Protein AF-A0A7S0LUY9-F1 (afdb_monomer_lite)

pLDDT: mean 81.28, std 11.43, range [53.94, 92.88]

Foldseek 3Di:
DVVVVVVVVVVVVLVVVCVVLVVVCVVVLVCLVVLLVVALVSNLVSCCVVPNQPDPPLHRDPDCDPVCVLVNLVSLLVSLPLVVVDCVPPHPNSSVVSVSSNVSSVVNSVVVD

Secondary structure (DSSP, 8-state):
-HHHHHHHHHHHHHHHHHHHHHHHHHHHHHHHHHHHHH-HHHHHHHHHHHS--SSTT----S--SHHHHHHHHHHHHHHT-GGGS-HHHH-HHHHHHHHHHHHHHHHHHGGG-

Radius of gyration: 15.55 Å; chains: 1; bounding box: 39×36×38 Å

Organism: NCBI:txid233186

Sequence (113 aa):
RAADRMAEEARMRAANASAPVLEKLGPKLDLIRKAAARSPQALLQHVFTAHPSKRDGESAPGDMSEGAMRKTLLKAIRCYHQDKNLVDDYGLEWHLLCREITKQLNAKLELYK

Structure (mmCIF, N/CA/C/O backbone):
data_AF-A0A7S0LUY9-F1
#
_entry.id   AF-A0A7S0LUY9-F1
#
loop_
_atom_site.group_PDB
_atom_site.id
_atom_site.type_symbol
_atom_site.label_atom_id
_atom_site.label_alt_id
_atom_site.label_comp_id
_atom_site.label_asym_id
_atom_site.label_entity_id
_atom_site.label_seq_id
_atom_site.pdbx_PDB_ins_code
_atom_site.Cartn_x
_atom_site.Cartn_y
_atom_site.Cartn_z
_atom_site.occupancy
_atom_site.B_iso_or_equiv
_atom_site.auth_seq_id
_atom_site.auth_comp_id
_atom_site.auth_asym_id
_atom_site.auth_atom_id
_atom_site.pdbx_PDB_model_num
ATOM 1 N N . ARG A 1 1 ? 21.173 21.235 -12.722 1.00 57.97 1 ARG A N 1
ATOM 2 C CA . ARG A 1 1 ? 20.634 21.363 -14.107 1.00 57.97 1 ARG A CA 1
ATOM 3 C C . ARG A 1 1 ? 20.815 20.113 -14.985 1.00 57.97 1 ARG A C 1
ATOM 5 O O . ARG A 1 1 ? 19.922 19.861 -15.783 1.00 57.97 1 ARG A O 1
ATOM 12 N N . ALA A 1 2 ? 21.920 19.355 -14.909 1.00 57.59 2 ALA A N 1
ATOM 13 C CA . ALA A 1 2 ? 22.047 18.060 -15.610 1.00 57.59 2 ALA A CA 1
ATOM 14 C C . ALA A 1 2 ? 21.444 16.890 -14.802 1.00 57.59 2 ALA A C 1
ATOM 16 O O . ALA A 1 2 ? 20.704 16.086 -15.356 1.00 57.59 2 ALA A O 1
ATOM 17 N N . ALA A 1 3 ? 21.665 16.869 -13.480 1.00 60.22 3 ALA A N 1
ATOM 18 C CA . ALA A 1 3 ? 21.074 15.879 -12.572 1.00 60.22 3 ALA A CA 1
ATOM 19 C C . ALA A 1 3 ? 19.531 15.908 -12.562 1.00 60.22 3 ALA A C 1
ATOM 21 O O . ALA A 1 3 ? 18.908 14.857 -12.634 1.00 60.22 3 ALA A O 1
ATOM 22 N N . ASP A 1 4 ? 18.920 17.100 -12.569 1.00 55.66 4 ASP A N 1
ATOM 23 C CA . ASP A 1 4 ? 17.462 17.271 -12.705 1.00 55.66 4 ASP A CA 1
ATOM 24 C C . ASP A 1 4 ? 16.897 16.642 -13.981 1.00 55.66 4 ASP A C 1
ATOM 26 O O . ASP A 1 4 ? 15.894 15.944 -13.929 1.00 55.66 4 ASP A O 1
ATOM 30 N N . ARG A 1 5 ? 17.561 16.843 -15.127 1.00 58.50 5 ARG A N 1
ATOM 31 C CA . ARG A 1 5 ? 17.098 16.311 -16.418 1.00 58.50 5 ARG A CA 1
ATOM 32 C C . ARG A 1 5 ? 17.209 14.789 -16.486 1.00 58.50 5 ARG A C 1
ATOM 34 O O . ARG A 1 5 ? 16.283 14.139 -16.951 1.00 58.50 5 ARG A O 1
ATOM 41 N N . MET A 1 6 ? 18.288 14.222 -15.948 1.00 61.62 6 MET A N 1
ATOM 42 C CA . MET A 1 6 ? 18.450 12.767 -15.830 1.00 61.62 6 MET A CA 1
ATOM 43 C C . MET A 1 6 ? 17.418 12.149 -14.873 1.00 61.62 6 MET A C 1
ATOM 45 O O . MET A 1 6 ? 16.898 11.068 -15.141 1.00 61.62 6 MET A O 1
ATOM 49 N N . ALA A 1 7 ? 17.079 12.840 -13.780 1.00 62.66 7 ALA A N 1
ATOM 50 C CA . ALA A 1 7 ? 16.028 12.408 -12.861 1.00 62.66 7 ALA A CA 1
ATOM 51 C C . ALA A 1 7 ? 14.629 12.487 -13.499 1.00 62.66 7 ALA A C 1
ATOM 53 O O . ALA A 1 7 ? 13.826 11.574 -13.312 1.00 62.66 7 ALA A O 1
ATOM 54 N N . GLU A 1 8 ? 14.346 13.534 -14.274 1.00 53.94 8 GLU A N 1
ATOM 55 C CA . GLU A 1 8 ? 13.095 13.707 -15.024 1.00 53.94 8 GLU A CA 1
ATOM 56 C C . GLU A 1 8 ? 12.911 12.595 -16.073 1.00 53.94 8 GLU A C 1
ATOM 58 O O . GLU A 1 8 ? 11.869 11.942 -16.130 1.00 53.94 8 GLU A O 1
ATOM 63 N N . GLU A 1 9 ? 13.953 12.306 -16.858 1.00 56.97 9 GLU A N 1
ATOM 64 C CA . GLU A 1 9 ? 13.939 11.238 -17.861 1.00 56.97 9 GLU A CA 1
ATOM 65 C C . GLU A 1 9 ? 13.799 9.849 -17.230 1.00 56.97 9 GLU A C 1
ATOM 67 O O . GLU A 1 9 ? 13.042 9.018 -17.734 1.00 56.97 9 GLU A O 1
ATOM 72 N N . ALA A 1 10 ? 14.480 9.587 -16.109 1.00 61.66 10 ALA A N 1
ATOM 73 C CA . ALA A 1 10 ? 14.336 8.334 -15.372 1.00 61.66 10 ALA A CA 1
ATOM 74 C C . ALA A 1 10 ? 12.914 8.165 -14.811 1.00 61.66 10 ALA A C 1
ATOM 76 O O . ALA A 1 10 ? 12.335 7.083 -14.920 1.00 61.66 10 ALA A O 1
ATOM 77 N N . ARG A 1 11 ? 12.311 9.240 -14.281 1.00 59.56 11 ARG A N 1
ATOM 78 C CA . ARG A 1 11 ? 10.909 9.251 -13.829 1.00 59.56 11 ARG A CA 1
ATOM 79 C C . ARG A 1 11 ? 9.942 9.011 -14.981 1.00 59.56 11 ARG A C 1
ATOM 81 O O . ARG A 1 11 ? 9.017 8.222 -14.818 1.00 59.56 11 ARG A O 1
ATOM 88 N N . MET A 1 12 ? 10.165 9.629 -16.141 1.00 57.69 12 MET A N 1
ATOM 89 C CA . MET A 1 12 ? 9.332 9.405 -17.325 1.00 57.69 12 MET A CA 1
ATOM 90 C C . MET A 1 12 ? 9.472 7.984 -17.875 1.00 57.69 12 MET A C 1
ATOM 92 O O . MET A 1 12 ? 8.466 7.371 -18.215 1.00 57.69 12 MET A O 1
ATOM 96 N N . ARG A 1 13 ? 10.679 7.403 -17.906 1.00 59.53 13 ARG A N 1
ATOM 97 C CA . ARG A 1 13 ? 10.868 5.992 -18.295 1.00 59.53 13 ARG A CA 1
ATOM 98 C C . ARG A 1 13 ? 10.202 5.040 -17.307 1.00 59.53 13 ARG A C 1
ATOM 100 O O . ARG A 1 13 ? 9.529 4.107 -17.735 1.00 59.53 13 ARG A O 1
ATOM 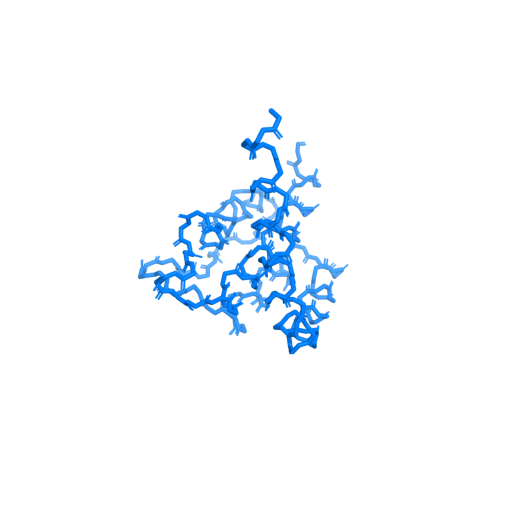107 N N . ALA A 1 14 ? 10.331 5.302 -16.007 1.00 60.12 14 ALA A N 1
ATOM 108 C CA . ALA A 1 14 ? 9.643 4.534 -14.977 1.00 60.12 14 ALA A CA 1
ATOM 109 C C . ALA A 1 14 ? 8.116 4.657 -15.111 1.00 60.12 14 ALA A C 1
ATOM 111 O O . ALA A 1 14 ? 7.416 3.651 -15.027 1.00 60.12 14 ALA A O 1
ATOM 112 N N . ALA A 1 15 ? 7.590 5.856 -15.387 1.00 59.53 15 ALA A N 1
ATOM 113 C CA . ALA A 1 15 ? 6.165 6.085 -15.622 1.00 59.53 15 ALA A CA 1
ATOM 114 C C . ALA A 1 15 ? 5.663 5.369 -16.887 1.00 59.53 15 ALA A C 1
ATOM 116 O O . ALA A 1 15 ? 4.640 4.690 -16.830 1.00 59.53 15 ALA A O 1
ATOM 117 N N . ASN A 1 16 ? 6.414 5.435 -17.989 1.00 61.62 16 ASN A N 1
ATOM 118 C CA . ASN A 1 16 ? 6.079 4.769 -19.251 1.00 61.62 16 ASN A CA 1
ATOM 119 C C . ASN A 1 16 ? 6.133 3.239 -19.141 1.00 61.62 16 ASN A C 1
ATOM 121 O O . ASN A 1 16 ? 5.301 2.557 -19.730 1.00 61.62 16 ASN A O 1
ATOM 125 N N . ALA A 1 17 ? 7.060 2.689 -18.353 1.00 65.31 17 ALA A N 1
A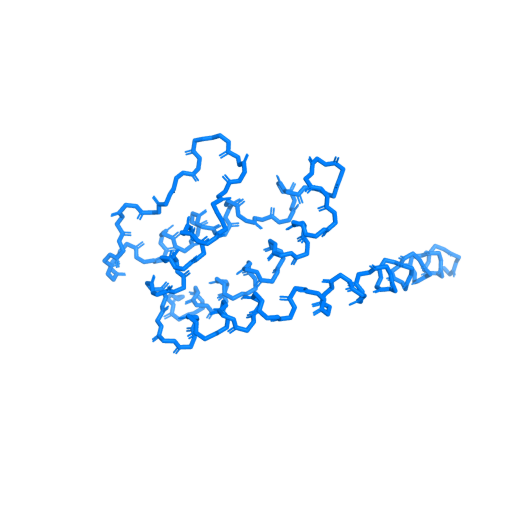TOM 126 C CA . ALA A 1 17 ? 7.098 1.258 -18.052 1.00 65.31 17 ALA A CA 1
ATOM 127 C C . ALA A 1 17 ? 5.973 0.831 -17.088 1.00 65.31 17 ALA A C 1
ATOM 129 O O . ALA A 1 17 ? 5.494 -0.300 -17.152 1.00 65.31 17 ALA A O 1
ATOM 130 N N . SER A 1 18 ? 5.527 1.737 -16.211 1.00 68.19 18 SER A N 1
ATOM 131 C CA . SER A 1 18 ? 4.480 1.466 -15.219 1.00 68.19 18 SER A CA 1
ATOM 132 C C . SER A 1 18 ? 3.067 1.562 -15.791 1.00 68.19 18 SER A C 1
ATOM 134 O O . SER A 1 18 ? 2.194 0.823 -15.347 1.00 68.19 18 SER A O 1
ATOM 136 N N . ALA A 1 19 ? 2.825 2.438 -16.770 1.00 73.25 19 ALA A N 1
ATOM 137 C CA . ALA A 1 19 ? 1.509 2.661 -17.373 1.00 73.25 19 ALA A CA 1
ATOM 138 C C . ALA A 1 19 ? 0.818 1.373 -17.879 1.00 73.25 19 ALA A C 1
ATOM 140 O O . ALA A 1 19 ? -0.285 1.090 -17.408 1.00 73.25 19 ALA A O 1
ATOM 141 N N . PRO A 1 20 ? 1.448 0.523 -18.718 1.00 79.12 20 PRO A N 1
ATOM 142 C CA . PRO A 1 20 ? 0.798 -0.699 -19.200 1.00 79.12 20 PRO A CA 1
ATOM 143 C C . PRO A 1 20 ? 0.577 -1.736 -18.088 1.00 79.12 20 PRO A C 1
ATOM 145 O O . PRO A 1 20 ? -0.334 -2.561 -18.163 1.00 79.12 20 PRO A O 1
ATOM 148 N N . VAL A 1 21 ? 1.401 -1.716 -17.036 1.00 77.94 21 VAL A N 1
ATOM 149 C CA . VAL A 1 21 ? 1.237 -2.601 -15.873 1.00 77.94 21 VAL A CA 1
ATOM 150 C C . VAL A 1 21 ? 0.082 -2.117 -14.997 1.00 77.94 21 VAL A C 1
ATOM 152 O O . VAL A 1 21 ? -0.714 -2.928 -14.531 1.00 77.94 21 VAL A O 1
ATOM 155 N N . LEU A 1 22 ? -0.069 -0.803 -14.823 1.00 76.06 22 LEU A N 1
ATOM 156 C CA . LEU A 1 22 ? -1.196 -0.205 -14.110 1.00 76.06 22 LEU A CA 1
ATOM 157 C C . LEU A 1 22 ? -2.527 -0.447 -14.824 1.00 76.06 22 LEU A C 1
ATOM 159 O O . LEU A 1 22 ? -3.512 -0.726 -14.147 1.00 76.06 22 LEU A O 1
ATOM 163 N N . GLU A 1 23 ? -2.563 -0.412 -16.158 1.00 81.88 23 GLU A N 1
ATOM 164 C CA . GLU A 1 23 ? -3.766 -0.772 -16.921 1.00 81.88 23 GLU A CA 1
ATOM 165 C C . GLU A 1 23 ? -4.173 -2.230 -16.681 1.00 81.88 23 GLU A C 1
ATOM 167 O O . GLU A 1 23 ? -5.337 -2.510 -16.392 1.00 81.88 23 GLU A O 1
ATOM 172 N N . LYS A 1 24 ? -3.209 -3.161 -16.688 1.00 82.19 24 LYS A N 1
ATOM 173 C CA . LYS A 1 24 ? -3.459 -4.573 -16.342 1.00 82.19 24 LYS A CA 1
ATOM 174 C C . LYS A 1 24 ? -3.920 -4.752 -14.896 1.00 82.19 24 LYS A C 1
ATOM 176 O O . LYS A 1 24 ? -4.738 -5.625 -14.609 1.00 82.19 24 LYS A O 1
ATOM 181 N N . LEU A 1 25 ? -3.402 -3.934 -13.982 1.00 85.12 25 LEU A N 1
ATOM 182 C CA . LEU A 1 25 ? -3.819 -3.914 -12.583 1.00 85.12 25 LEU A CA 1
ATOM 183 C C . LEU A 1 25 ? -5.165 -3.212 -12.371 1.00 85.12 25 LEU A C 1
ATOM 185 O O . LEU A 1 25 ? -5.758 -3.410 -11.315 1.00 85.12 25 LEU A O 1
ATOM 189 N N . GLY A 1 26 ? -5.670 -2.451 -13.346 1.00 82.38 26 GLY A N 1
ATOM 190 C CA . GLY A 1 26 ? -6.900 -1.661 -13.259 1.00 82.38 26 GLY A CA 1
ATOM 191 C C . GLY A 1 26 ? -8.061 -2.396 -12.581 1.00 82.38 26 GLY A C 1
ATOM 192 O O . GLY A 1 26 ? -8.523 -1.931 -11.540 1.00 82.38 26 GLY A O 1
ATOM 193 N N . PRO A 1 27 ? -8.455 -3.598 -13.048 1.00 88.12 27 PRO A N 1
ATOM 194 C CA . PRO A 1 27 ? -9.531 -4.368 -12.425 1.00 88.12 27 PRO A CA 1
ATOM 195 C C . PRO A 1 27 ? -9.260 -4.729 -10.956 1.00 88.12 27 PRO A C 1
ATOM 197 O O . PRO A 1 27 ? -10.164 -4.659 -10.124 1.00 88.12 27 PRO A O 1
ATOM 200 N N . LYS A 1 28 ? -8.012 -5.083 -10.612 1.00 86.75 28 LYS A N 1
ATOM 201 C CA . LYS A 1 28 ? -7.605 -5.380 -9.226 1.00 86.75 28 LYS A CA 1
ATOM 202 C C . LYS A 1 28 ? -7.676 -4.113 -8.364 1.00 86.75 28 LYS A C 1
ATOM 204 O O . LYS A 1 28 ? -8.212 -4.140 -7.259 1.00 86.75 28 LYS A O 1
ATOM 209 N N . LEU A 1 29 ? -7.195 -2.985 -8.888 1.00 87.25 29 LEU A N 1
ATOM 210 C CA . LEU A 1 29 ? -7.229 -1.687 -8.212 1.00 87.25 29 LEU A CA 1
ATOM 211 C C . LEU A 1 29 ? -8.661 -1.192 -7.993 1.00 87.25 29 LEU A C 1
ATOM 213 O O . LEU A 1 29 ? -8.951 -0.629 -6.939 1.00 87.25 29 LEU A O 1
ATOM 217 N N . ASP A 1 30 ? -9.569 -1.436 -8.936 1.00 89.12 30 ASP A N 1
ATOM 218 C CA . ASP A 1 30 ? -10.990 -1.130 -8.778 1.00 89.12 30 ASP A CA 1
ATOM 219 C C . ASP A 1 30 ? -11.635 -1.940 -7.654 1.00 89.12 30 ASP A C 1
ATOM 221 O O . ASP A 1 30 ? -12.419 -1.394 -6.876 1.00 89.12 30 ASP A O 1
ATOM 225 N N . LEU A 1 31 ? -11.290 -3.222 -7.508 1.00 89.94 31 LEU A N 1
ATOM 226 C CA . LEU A 1 31 ? -11.773 -4.038 -6.390 1.00 89.94 31 LEU A CA 1
ATOM 227 C C . LEU A 1 31 ? -11.249 -3.522 -5.045 1.00 89.94 31 LEU A C 1
ATOM 229 O O . LEU A 1 31 ? -12.033 -3.371 -4.106 1.00 89.94 31 LEU A O 1
ATOM 233 N N . ILE A 1 32 ? -9.968 -3.148 -4.975 1.00 90.25 32 ILE A N 1
ATOM 234 C CA . ILE A 1 32 ? -9.370 -2.536 -3.780 1.00 90.25 32 ILE A CA 1
ATOM 235 C C . ILE A 1 32 ? -10.065 -1.208 -3.450 1.00 90.25 32 ILE A C 1
ATOM 237 O O . ILE A 1 32 ? -10.420 -0.969 -2.297 1.00 90.25 32 ILE A O 1
ATOM 241 N N . ARG A 1 33 ? -10.322 -0.354 -4.448 1.00 88.88 33 ARG A N 1
ATOM 242 C CA . ARG A 1 33 ? -11.040 0.921 -4.270 1.00 88.88 33 ARG A CA 1
ATOM 243 C C . ARG A 1 33 ? -12.480 0.706 -3.815 1.00 88.88 33 ARG A C 1
ATOM 245 O O . ARG A 1 33 ? -12.937 1.403 -2.913 1.00 88.88 33 ARG A O 1
ATOM 252 N N . LYS A 1 34 ? -13.188 -0.278 -4.375 1.00 90.88 34 LYS A N 1
ATOM 253 C CA . LYS A 1 34 ? -14.543 -0.654 -3.938 1.00 90.88 34 LYS A CA 1
ATOM 254 C C . LYS A 1 34 ? -14.547 -1.162 -2.497 1.00 90.88 34 LYS A C 1
ATOM 256 O O . LYS A 1 34 ? -15.435 -0.794 -1.733 1.00 90.88 34 LYS A O 1
ATOM 261 N N . ALA A 1 35 ? -13.558 -1.966 -2.109 1.00 89.88 35 ALA A N 1
ATOM 262 C CA . ALA A 1 35 ? -13.397 -2.417 -0.729 1.00 89.88 35 ALA A CA 1
ATOM 263 C C . ALA A 1 35 ? -13.097 -1.238 0.213 1.00 89.88 35 ALA A C 1
ATOM 265 O O . ALA A 1 35 ? -13.746 -1.103 1.249 1.00 89.88 35 ALA A O 1
ATOM 266 N N . ALA A 1 36 ? -12.204 -0.327 -0.192 1.00 88.81 36 ALA A N 1
ATOM 267 C CA . ALA A 1 36 ? -11.914 0.908 0.531 1.00 88.81 36 ALA A CA 1
ATOM 268 C C . ALA A 1 36 ? -13.158 1.787 0.699 1.00 88.81 36 ALA A C 1
ATOM 270 O O . ALA A 1 36 ? -13.395 2.308 1.784 1.00 88.81 36 ALA A O 1
ATOM 271 N N . ALA A 1 37 ? -13.983 1.952 -0.332 1.00 89.44 37 ALA A N 1
ATOM 272 C CA . ALA A 1 37 ? -15.193 2.769 -0.251 1.00 89.44 37 ALA A CA 1
ATOM 273 C C . ALA A 1 37 ? -16.191 2.259 0.804 1.00 89.44 37 ALA A C 1
ATOM 275 O O . ALA A 1 37 ? -16.894 3.068 1.400 1.00 89.44 37 ALA A O 1
ATOM 276 N N . ARG A 1 38 ? -16.220 0.946 1.073 1.00 89.69 38 ARG A N 1
ATOM 277 C CA . ARG A 1 38 ? -17.124 0.340 2.062 1.00 89.69 38 ARG A CA 1
ATOM 278 C C . ARG A 1 38 ? -16.691 0.625 3.495 1.00 89.69 38 ARG A C 1
ATOM 280 O O . ARG A 1 38 ? -17.449 1.216 4.252 1.00 89.69 38 ARG A O 1
ATOM 287 N N . SER A 1 39 ? -15.495 0.186 3.878 1.00 88.94 39 SER A N 1
ATOM 288 C CA . SER A 1 39 ? -14.964 0.394 5.228 1.00 88.94 39 SER A CA 1
ATOM 289 C C . SER A 1 39 ? -13.468 0.059 5.310 1.00 88.94 39 SER A C 1
ATOM 291 O O . SER A 1 39 ? -12.945 -0.663 4.455 1.00 88.94 39 SER A O 1
ATOM 293 N N . PRO A 1 40 ? -12.754 0.546 6.342 1.00 88.25 40 PRO A N 1
ATOM 294 C CA . PRO A 1 40 ? -11.378 0.132 6.624 1.00 88.25 40 PRO A CA 1
ATOM 295 C C . PRO A 1 40 ? -11.238 -1.386 6.826 1.00 88.25 40 PRO A C 1
ATOM 297 O O . PRO A 1 40 ? -10.302 -1.988 6.306 1.00 88.25 40 PRO A O 1
ATOM 300 N N . GLN A 1 41 ? -12.202 -2.017 7.506 1.00 90.00 41 GLN A N 1
ATOM 301 C CA . GLN A 1 41 ? -12.268 -3.469 7.709 1.00 90.00 41 GLN A CA 1
ATOM 302 C C . GLN A 1 41 ? -12.355 -4.209 6.371 1.00 90.00 41 GLN A C 1
ATOM 304 O O . GLN A 1 41 ? -11.587 -5.136 6.120 1.00 90.00 41 GLN A O 1
ATOM 309 N N . ALA A 1 42 ? -13.268 -3.779 5.492 1.00 90.12 42 ALA A N 1
ATOM 310 C CA . ALA A 1 42 ? -13.474 -4.407 4.191 1.00 90.12 42 ALA A CA 1
ATOM 311 C C . ALA A 1 42 ? -12.227 -4.292 3.308 1.00 90.12 42 ALA A C 1
ATOM 313 O O . ALA A 1 42 ? -11.871 -5.250 2.623 1.00 90.12 42 ALA A O 1
ATOM 314 N N . LEU A 1 43 ? -11.536 -3.147 3.354 1.00 91.19 43 LEU A N 1
ATOM 315 C CA . LEU A 1 43 ? -10.260 -2.956 2.668 1.00 91.19 43 LEU A CA 1
ATOM 316 C C . LEU A 1 43 ? -9.201 -3.944 3.160 1.00 91.19 43 LEU A C 1
ATOM 318 O O . LEU A 1 43 ? -8.581 -4.624 2.347 1.00 91.19 43 LEU A O 1
ATOM 322 N N . LEU A 1 44 ? -9.005 -4.033 4.476 1.00 89.62 44 LEU A N 1
ATOM 323 C CA . LEU A 1 44 ? -8.019 -4.929 5.079 1.00 89.62 44 LEU A CA 1
ATOM 324 C C . LEU A 1 44 ? -8.311 -6.389 4.740 1.00 89.62 44 LEU A C 1
ATOM 326 O O . LEU A 1 44 ? -7.418 -7.103 4.290 1.00 89.62 44 LEU A O 1
ATOM 330 N N . GLN A 1 45 ? -9.562 -6.820 4.896 1.00 89.69 45 GLN A N 1
ATOM 331 C CA . GLN A 1 45 ? -9.962 -8.179 4.556 1.00 89.69 45 GLN A CA 1
ATOM 332 C C . GLN A 1 45 ? -9.705 -8.473 3.074 1.00 89.69 45 GLN A C 1
ATOM 334 O O . GLN A 1 45 ? -9.060 -9.464 2.749 1.00 89.69 45 GLN A O 1
ATOM 339 N N . HIS A 1 46 ? -10.132 -7.583 2.174 1.00 90.44 46 HIS A N 1
ATOM 340 C CA . HIS A 1 46 ? -9.925 -7.773 0.742 1.00 90.44 46 HIS A CA 1
ATOM 341 C C . HIS A 1 46 ? -8.441 -7.860 0.378 1.00 90.44 46 HIS A C 1
ATOM 343 O O . HIS A 1 46 ? -8.040 -8.777 -0.332 1.00 90.44 46 HIS A O 1
ATOM 349 N N . VAL A 1 47 ? -7.621 -6.940 0.891 1.00 90.12 47 VAL A N 1
ATOM 350 C CA . VAL A 1 47 ? -6.187 -6.882 0.595 1.00 90.12 47 VAL A CA 1
ATOM 351 C C . VAL A 1 47 ? -5.480 -8.152 1.061 1.00 90.12 47 VAL A C 1
ATOM 353 O O . VAL A 1 47 ? -4.796 -8.779 0.264 1.00 90.12 47 VAL A O 1
ATOM 356 N N . PHE A 1 48 ? -5.685 -8.592 2.303 1.00 88.06 48 PHE A N 1
ATOM 357 C CA . PHE A 1 48 ? -4.993 -9.780 2.809 1.00 88.06 48 PHE A CA 1
ATOM 358 C C . PHE A 1 48 ? -5.535 -11.105 2.250 1.00 88.06 48 PHE A C 1
ATOM 360 O O . PHE A 1 48 ? -4.799 -12.087 2.236 1.00 88.06 48 PHE A O 1
ATOM 367 N N . THR A 1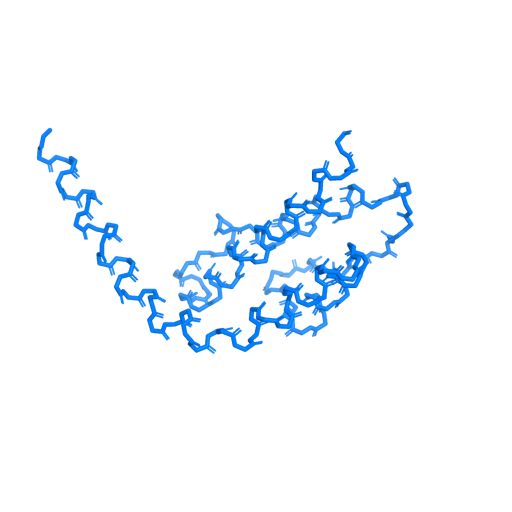 49 ? -6.784 -11.152 1.775 1.00 87.50 49 THR A N 1
ATOM 368 C CA . THR A 1 49 ? -7.344 -12.343 1.114 1.00 87.50 49 THR A CA 1
ATOM 369 C C . THR A 1 49 ? -6.945 -12.432 -0.359 1.00 87.50 49 THR A C 1
ATOM 371 O O . THR A 1 49 ? -6.550 -13.498 -0.819 1.00 87.50 49 THR A O 1
ATOM 374 N N . ALA A 1 50 ? -7.054 -11.337 -1.113 1.00 87.88 50 ALA A N 1
ATOM 375 C CA . ALA A 1 50 ? -6.788 -11.333 -2.553 1.00 87.88 50 ALA A CA 1
ATOM 376 C C . ALA A 1 50 ? -5.300 -11.148 -2.887 1.00 87.88 50 ALA A C 1
ATOM 378 O O . ALA A 1 50 ? -4.829 -11.602 -3.932 1.00 87.88 50 ALA A O 1
ATOM 379 N N . HIS A 1 51 ? -4.562 -10.460 -2.017 1.00 86.81 51 HIS A N 1
ATOM 380 C CA . HIS A 1 51 ? -3.172 -10.069 -2.227 1.00 86.81 51 HIS A CA 1
ATOM 381 C C . HIS A 1 51 ? -2.352 -10.327 -0.959 1.00 86.81 51 HIS A C 1
ATOM 383 O O . HIS A 1 51 ? -1.866 -9.371 -0.362 1.00 86.81 51 HIS A O 1
ATOM 389 N N . PRO A 1 52 ? -2.195 -11.592 -0.524 1.00 84.38 52 PRO A N 1
ATOM 390 C CA . PRO A 1 52 ? -1.460 -11.902 0.696 1.00 84.38 52 PRO A CA 1
ATOM 391 C C . PRO A 1 52 ? -0.041 -11.323 0.648 1.00 84.38 52 PRO A C 1
ATOM 393 O O . PRO A 1 52 ? 0.609 -11.324 -0.402 1.00 84.38 52 PRO A O 1
ATOM 396 N N . SER A 1 53 ? 0.433 -10.827 1.794 1.00 81.81 53 SER A N 1
ATOM 397 C CA . SER A 1 53 ? 1.800 -10.323 1.926 1.00 81.81 53 SER A CA 1
ATOM 398 C C . SER A 1 53 ? 2.791 -11.401 1.495 1.00 81.81 53 SER A C 1
ATOM 400 O O . SER A 1 53 ? 2.712 -12.540 1.952 1.00 81.81 53 SER A O 1
ATOM 402 N N . LYS A 1 54 ? 3.743 -11.032 0.636 1.00 80.19 54 LYS A N 1
ATOM 403 C CA . LYS A 1 54 ? 4.826 -11.928 0.208 1.00 80.19 54 LYS A CA 1
ATOM 404 C C . LYS A 1 54 ? 5.946 -12.051 1.245 1.00 80.19 54 LYS A C 1
ATOM 406 O O . LYS A 1 54 ? 6.868 -12.831 1.045 1.00 80.19 54 LYS A O 1
ATOM 411 N N . ARG A 1 55 ? 5.891 -11.266 2.327 1.00 73.19 55 ARG A N 1
ATOM 412 C CA . ARG A 1 55 ? 6.883 -11.300 3.405 1.00 73.19 55 ARG A CA 1
ATOM 413 C C . ARG A 1 55 ? 6.486 -12.337 4.448 1.00 73.19 55 ARG A C 1
ATOM 415 O O . ARG A 1 55 ? 5.385 -12.268 4.999 1.00 73.19 55 ARG A O 1
ATOM 422 N N . ASP A 1 56 ? 7.410 -13.246 4.744 1.00 61.28 56 ASP A N 1
ATOM 423 C CA . ASP A 1 56 ? 7.262 -14.252 5.792 1.00 61.28 56 ASP A CA 1
ATOM 424 C C . ASP A 1 56 ? 6.868 -13.627 7.140 1.00 61.28 56 ASP A C 1
ATOM 426 O O . ASP A 1 56 ? 7.477 -12.666 7.615 1.00 61.28 56 ASP A O 1
ATOM 430 N N . GLY A 1 57 ? 5.821 -14.180 7.758 1.00 62.91 57 GLY A N 1
ATOM 431 C CA . GLY A 1 57 ? 5.336 -13.784 9.085 1.00 62.91 57 GLY A CA 1
ATOM 432 C C . GLY A 1 57 ? 4.390 -12.574 9.129 1.00 62.91 57 GLY A C 1
ATOM 433 O O . GLY A 1 57 ? 3.833 -12.279 10.190 1.00 62.91 57 GLY A O 1
ATOM 434 N N . GLU A 1 58 ? 4.143 -11.885 8.010 1.00 68.19 58 GLU A N 1
ATOM 435 C CA . GLU A 1 58 ? 3.193 -10.764 7.959 1.00 68.19 58 GLU A CA 1
ATOM 436 C C . GLU A 1 58 ? 1.778 -11.225 7.572 1.00 68.19 58 GLU A C 1
ATOM 438 O O . GLU A 1 58 ? 1.297 -11.007 6.462 1.00 68.19 58 GLU A O 1
ATOM 443 N N . SER A 1 59 ? 1.092 -11.857 8.528 1.00 66.06 59 SER A N 1
ATOM 444 C CA . SER A 1 59 ? -0.291 -12.325 8.368 1.00 66.06 59 SER A CA 1
ATOM 445 C C . SER A 1 59 ? -1.334 -11.211 8.489 1.00 66.06 59 SER A C 1
ATOM 447 O O . SER A 1 59 ? -1.081 -10.145 9.067 1.00 66.06 59 SER A O 1
ATOM 449 N N . ALA A 1 60 ? -2.540 -11.520 7.995 1.00 64.94 60 ALA A N 1
ATOM 450 C CA . ALA A 1 60 ? -3.737 -10.696 8.131 1.00 64.94 60 ALA A CA 1
ATOM 451 C C . ALA A 1 60 ? -3.916 -10.172 9.571 1.00 64.94 60 ALA A C 1
ATOM 453 O O . ALA A 1 60 ? -3.609 -10.881 10.537 1.00 64.94 60 ALA A O 1
ATOM 454 N N . PRO A 1 61 ? -4.386 -8.928 9.747 1.00 69.62 61 PRO A N 1
ATOM 455 C CA . PRO A 1 61 ? -4.538 -8.369 11.075 1.00 69.62 61 PRO A CA 1
ATOM 456 C C . PRO A 1 61 ? -5.618 -9.112 11.863 1.00 69.62 61 PRO A C 1
ATOM 458 O O . PRO A 1 61 ? -6.727 -9.298 11.373 1.00 69.62 61 PRO A O 1
ATOM 461 N N . GLY A 1 62 ? -5.270 -9.530 13.083 1.00 69.69 62 GLY A N 1
ATOM 462 C CA . GLY A 1 62 ? -6.150 -10.328 13.940 1.00 69.69 62 GLY A CA 1
ATOM 463 C C . GLY A 1 62 ? -7.239 -9.526 14.656 1.00 69.69 62 GLY A C 1
ATOM 464 O O . GLY A 1 62 ? -8.308 -10.066 14.904 1.00 69.69 62 GLY A O 1
ATOM 465 N N . ASP A 1 63 ? -7.001 -8.244 14.953 1.00 79.44 63 ASP A N 1
ATOM 466 C CA . ASP A 1 63 ? -7.974 -7.374 15.629 1.00 79.44 63 ASP A CA 1
ATOM 467 C C . ASP A 1 63 ? -8.366 -6.200 14.721 1.00 79.44 63 ASP A C 1
ATOM 469 O O . ASP A 1 63 ? -7.542 -5.343 14.385 1.00 79.44 63 ASP A O 1
ATOM 473 N N . MET A 1 64 ? -9.627 -6.189 14.290 1.00 83.44 64 MET A N 1
ATOM 474 C CA . MET A 1 64 ? -10.223 -5.144 13.450 1.00 83.44 64 MET A CA 1
ATOM 475 C C . MET A 1 64 ? -11.300 -4.342 14.199 1.00 83.44 64 MET A C 1
ATOM 477 O O . MET A 1 64 ? -12.141 -3.696 13.566 1.00 83.44 64 MET A O 1
ATOM 481 N N . SER A 1 65 ? -11.293 -4.386 15.536 1.00 84.81 65 SER A N 1
ATOM 482 C CA . SER A 1 65 ? -12.133 -3.522 16.366 1.00 84.81 65 SER A CA 1
ATOM 483 C C . SER A 1 65 ? -11.774 -2.046 16.167 1.00 84.81 65 SER A C 1
ATOM 485 O O . SER A 1 65 ? -10.662 -1.704 15.762 1.00 84.81 65 SER A O 1
ATOM 487 N N . GLU A 1 66 ? -12.713 -1.146 16.455 1.00 81.06 66 GLU A N 1
ATOM 488 C CA . GLU A 1 66 ? -12.526 0.296 16.246 1.00 81.06 66 GLU A CA 1
ATOM 489 C C . GLU A 1 66 ? -11.329 0.853 17.037 1.00 81.06 66 GLU A C 1
ATOM 491 O O . GLU A 1 66 ? -10.508 1.583 16.481 1.00 81.06 66 GLU A O 1
ATOM 496 N N . GLY A 1 67 ? -11.148 0.407 18.286 1.00 84.31 67 GLY A N 1
ATOM 497 C CA . GLY A 1 67 ? -10.006 0.785 19.127 1.00 84.31 67 GLY A CA 1
ATOM 498 C C . GLY A 1 67 ? -8.654 0.255 18.630 1.00 84.31 67 GLY A C 1
ATOM 499 O O . GLY A 1 67 ? -7.618 0.871 18.880 1.00 84.31 67 GLY A O 1
ATOM 500 N N . ALA A 1 68 ? -8.644 -0.853 17.883 1.00 87.88 68 ALA A N 1
ATOM 501 C CA . ALA A 1 68 ? -7.436 -1.424 17.286 1.00 87.88 68 ALA A CA 1
ATOM 502 C C . ALA A 1 68 ? -7.213 -0.993 15.825 1.00 87.88 68 ALA A C 1
ATOM 504 O O . ALA A 1 68 ? -6.117 -1.193 15.290 1.00 87.88 68 ALA A O 1
ATOM 505 N N . MET A 1 69 ? -8.207 -0.372 15.178 1.00 89.88 69 MET A N 1
ATOM 506 C CA . MET A 1 69 ? -8.212 -0.106 13.738 1.00 89.88 69 MET A CA 1
ATOM 507 C C . MET A 1 69 ? -7.000 0.706 13.285 1.00 89.88 69 MET A C 1
ATOM 509 O O . MET A 1 69 ? -6.310 0.322 12.341 1.00 89.88 69 MET A O 1
ATOM 513 N N . ARG A 1 70 ? -6.675 1.785 14.006 1.00 89.94 70 ARG A N 1
ATOM 514 C CA . ARG A 1 70 ? -5.498 2.621 13.721 1.00 89.94 70 ARG A CA 1
ATOM 515 C C . ARG A 1 70 ? -4.207 1.798 13.709 1.00 89.94 70 ARG A C 1
ATOM 517 O O . ARG A 1 70 ? -3.416 1.879 12.769 1.00 89.94 70 ARG A O 1
ATOM 524 N N . LYS A 1 71 ? -3.998 0.972 14.739 1.00 89.94 71 LYS A N 1
ATOM 525 C CA . LYS A 1 71 ? -2.818 0.100 14.875 1.00 89.94 71 LYS A CA 1
ATOM 526 C C . LYS A 1 71 ? -2.768 -0.944 13.758 1.00 89.94 71 LYS A C 1
ATOM 528 O O . LYS A 1 71 ? -1.699 -1.225 13.214 1.00 89.94 71 LYS A O 1
ATOM 533 N N . THR A 1 72 ? -3.921 -1.494 13.410 1.00 90.38 72 THR A N 1
ATOM 534 C CA . THR A 1 72 ? -4.074 -2.495 12.360 1.00 90.38 72 THR A CA 1
ATOM 535 C C . THR A 1 72 ? -3.790 -1.924 10.967 1.00 90.38 72 THR A C 1
ATOM 537 O O . THR A 1 72 ? -3.027 -2.530 10.213 1.00 90.38 72 THR A O 1
ATOM 540 N N . LEU A 1 73 ? -4.287 -0.725 10.649 1.00 90.69 73 LEU A N 1
ATOM 541 C CA . LEU A 1 73 ? -3.960 -0.011 9.409 1.00 90.69 73 LEU A CA 1
ATOM 542 C C . LEU A 1 73 ? -2.458 0.288 9.313 1.00 90.69 73 LEU A C 1
ATOM 544 O O . LEU A 1 73 ? -1.848 0.018 8.281 1.00 90.69 73 LEU A O 1
ATOM 548 N N . LEU A 1 74 ? -1.828 0.750 10.399 1.00 90.62 74 LEU A N 1
ATOM 549 C CA . LEU A 1 74 ? -0.375 0.968 10.451 1.00 90.62 74 LEU A CA 1
ATOM 550 C C . LEU A 1 74 ? 0.431 -0.321 10.246 1.00 90.62 74 LEU A C 1
ATOM 552 O O . LEU A 1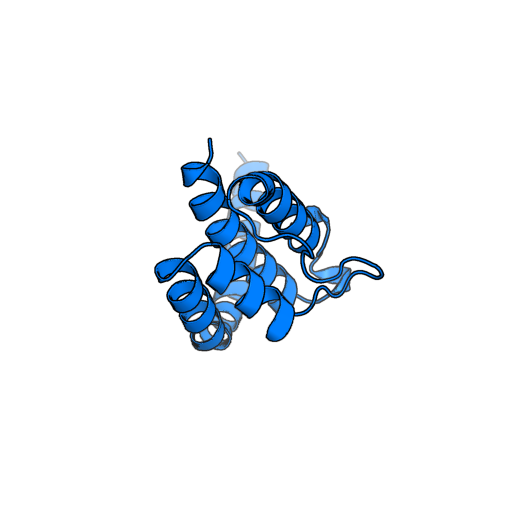 74 ? 1.499 -0.302 9.634 1.00 90.62 74 LEU A O 1
ATOM 556 N N . LYS A 1 75 ? -0.048 -1.458 10.763 1.00 89.00 75 LYS A N 1
ATOM 557 C CA . LYS A 1 75 ? 0.572 -2.761 10.491 1.00 89.00 75 LYS A CA 1
ATOM 558 C C . LYS A 1 75 ? 0.450 -3.111 9.009 1.00 89.00 75 LYS A C 1
ATOM 560 O O . LYS A 1 75 ? 1.468 -3.398 8.396 1.00 89.00 75 LYS A O 1
ATOM 565 N N . ALA A 1 76 ? -0.742 -2.997 8.429 1.00 90.00 76 ALA A N 1
ATOM 566 C CA . ALA A 1 76 ? -0.959 -3.271 7.012 1.00 90.00 76 ALA A CA 1
ATOM 567 C C . ALA A 1 76 ? -0.091 -2.386 6.102 1.00 90.00 76 ALA A C 1
ATOM 569 O O . ALA A 1 76 ? 0.528 -2.890 5.170 1.00 90.00 76 ALA A O 1
ATOM 570 N N . ILE A 1 77 ? 0.027 -1.089 6.406 1.00 91.25 77 ILE A N 1
ATOM 571 C CA . ILE A 1 77 ? 0.896 -0.164 5.661 1.00 91.25 77 ILE A CA 1
ATOM 572 C C . ILE A 1 77 ? 2.349 -0.644 5.676 1.00 91.25 77 ILE A C 1
ATOM 574 O O . ILE A 1 77 ? 3.012 -0.574 4.649 1.00 91.25 77 ILE A O 1
ATOM 578 N N . ARG A 1 78 ? 2.845 -1.166 6.805 1.00 89.44 78 ARG A N 1
ATOM 579 C CA . ARG A 1 78 ? 4.207 -1.717 6.883 1.00 89.44 78 ARG A CA 1
ATOM 580 C C . ARG A 1 78 ? 4.387 -2.958 6.007 1.00 89.44 78 ARG A C 1
ATOM 582 O O . ARG A 1 78 ? 5.423 -3.047 5.352 1.00 89.44 78 ARG A O 1
ATOM 589 N N . CYS A 1 79 ? 3.384 -3.836 5.933 1.00 88.94 79 CYS A N 1
ATOM 590 C CA . CYS A 1 79 ? 3.423 -5.022 5.072 1.00 88.94 79 CYS A CA 1
ATOM 591 C C . CYS A 1 79 ? 3.541 -4.650 3.585 1.00 88.94 79 CYS A C 1
ATOM 593 O O . CYS A 1 79 ? 4.357 -5.213 2.858 1.00 88.94 79 CYS A O 1
ATOM 595 N N . TYR A 1 80 ? 2.738 -3.679 3.135 1.00 89.75 80 TYR A N 1
ATOM 596 C CA . TYR A 1 80 ? 2.653 -3.270 1.725 1.00 89.75 80 TYR A CA 1
ATOM 597 C C . TYR A 1 80 ? 3.520 -2.050 1.386 1.00 89.75 80 TYR A C 1
ATOM 599 O O . TYR A 1 80 ? 3.410 -1.507 0.288 1.00 89.75 80 TYR A O 1
ATOM 607 N N . HIS A 1 81 ? 4.396 -1.603 2.291 1.00 87.75 81 HIS A N 1
ATOM 608 C CA . HIS A 1 81 ? 5.235 -0.440 2.023 1.00 87.75 81 HIS A CA 1
ATOM 609 C C . HIS A 1 81 ? 6.193 -0.737 0.864 1.00 87.75 81 HIS A C 1
ATOM 611 O O . HIS A 1 81 ? 6.884 -1.760 0.860 1.00 87.75 81 HIS A O 1
ATOM 617 N N . GLN A 1 82 ? 6.267 0.174 -0.105 1.00 84.88 82 GLN A N 1
ATOM 618 C CA . GLN A 1 82 ? 7.078 0.003 -1.315 1.00 84.88 82 GLN A CA 1
ATOM 619 C C . GLN A 1 82 ? 8.580 -0.160 -1.010 1.00 84.88 82 GLN A C 1
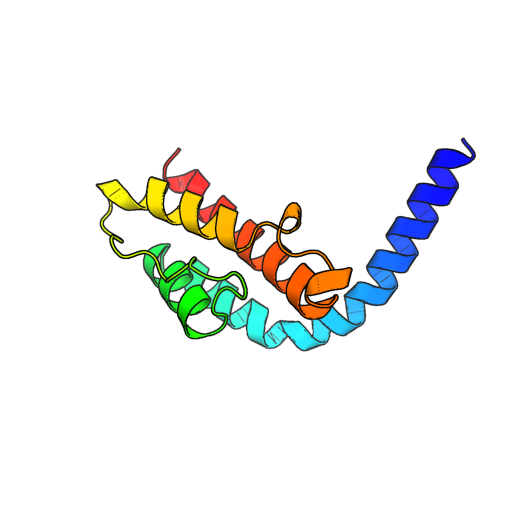ATOM 621 O O . GLN A 1 82 ? 9.236 -0.982 -1.640 1.00 84.88 82 GLN A O 1
ATOM 626 N N . ASP A 1 83 ? 9.102 0.509 0.027 1.00 84.56 83 ASP A N 1
ATOM 627 C CA . ASP A 1 83 ? 10.503 0.366 0.478 1.00 84.56 83 ASP A CA 1
ATOM 628 C C . ASP A 1 83 ? 10.853 -1.051 0.958 1.00 84.56 83 ASP A C 1
ATOM 630 O O . ASP A 1 83 ? 12.023 -1.402 1.075 1.00 84.56 83 ASP A O 1
ATOM 634 N N . LYS A 1 84 ? 9.843 -1.858 1.303 1.00 82.50 84 LYS A N 1
ATOM 635 C CA . LYS A 1 84 ? 10.003 -3.253 1.734 1.00 82.50 84 LYS A CA 1
ATOM 636 C C . LYS A 1 84 ? 9.594 -4.260 0.656 1.00 82.50 84 LYS A C 1
ATOM 638 O O . LYS A 1 84 ? 9.774 -5.458 0.861 1.00 82.50 84 LYS A O 1
ATOM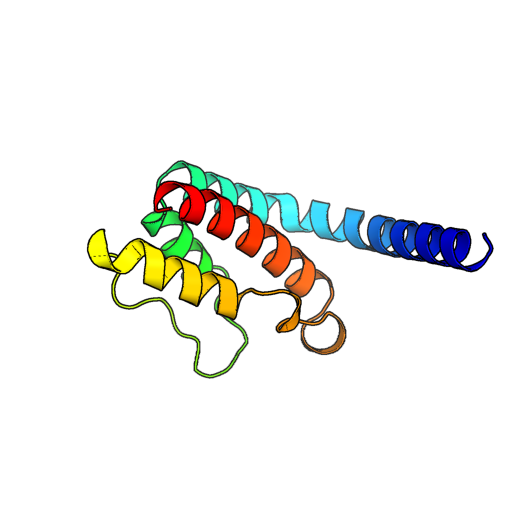 643 N N . ASN A 1 85 ? 9.051 -3.773 -0.458 1.00 85.56 85 ASN A N 1
ATOM 644 C CA . ASN A 1 85 ? 8.548 -4.543 -1.590 1.00 85.56 85 ASN A CA 1
ATOM 645 C C . ASN A 1 85 ? 9.175 -3.989 -2.877 1.00 85.56 85 ASN A C 1
ATOM 647 O O . ASN A 1 85 ? 8.488 -3.390 -3.711 1.00 85.56 85 ASN A O 1
ATOM 651 N N . LEU A 1 86 ? 10.498 -4.122 -2.997 1.00 81.75 86 LEU A N 1
ATOM 652 C CA . LEU A 1 86 ? 11.261 -3.577 -4.117 1.00 81.75 86 LEU A CA 1
ATOM 653 C C . LEU A 1 86 ? 10.937 -4.312 -5.425 1.00 81.75 86 LEU A C 1
ATOM 655 O O . LEU A 1 86 ? 10.526 -5.476 -5.428 1.00 81.75 86 LEU A O 1
ATOM 659 N N . VAL A 1 87 ? 11.130 -3.610 -6.544 1.00 83.69 87 VAL A N 1
ATOM 660 C CA . VAL A 1 87 ? 10.927 -4.159 -7.893 1.00 83.69 87 VAL A CA 1
ATOM 661 C C . VAL A 1 87 ? 11.850 -5.354 -8.143 1.00 83.69 87 VAL A C 1
ATOM 663 O O . VAL A 1 87 ? 11.397 -6.335 -8.726 1.00 83.69 87 VAL A O 1
ATOM 666 N N . ASP A 1 88 ? 13.093 -5.291 -7.662 1.00 80.75 88 ASP A N 1
ATOM 667 C CA . ASP A 1 88 ? 14.104 -6.337 -7.863 1.00 80.75 88 ASP A CA 1
ATOM 668 C C . ASP A 1 88 ? 13.744 -7.653 -7.154 1.00 80.75 88 ASP A C 1
ATOM 670 O O . ASP A 1 88 ? 14.022 -8.729 -7.677 1.00 80.75 88 ASP A O 1
ATOM 674 N N . ASP A 1 89 ? 13.060 -7.575 -6.007 1.00 82.38 89 ASP A N 1
ATOM 675 C CA . ASP A 1 89 ? 12.697 -8.749 -5.203 1.00 82.38 89 ASP A CA 1
ATOM 676 C C . ASP A 1 89 ? 11.371 -9.388 -5.649 1.00 82.38 89 ASP A C 1
ATOM 678 O O . ASP A 1 89 ? 11.221 -10.609 -5.651 1.00 82.38 89 ASP A O 1
ATOM 682 N N . TYR A 1 90 ? 10.371 -8.570 -6.002 1.00 82.06 90 TYR A N 1
ATOM 683 C CA . TYR A 1 90 ? 8.987 -9.040 -6.178 1.00 82.06 90 TYR A CA 1
ATOM 684 C C . TYR A 1 90 ? 8.343 -8.675 -7.518 1.00 82.06 90 TYR A C 1
ATOM 686 O O . TYR A 1 90 ? 7.185 -9.046 -7.761 1.00 82.06 90 TYR A O 1
ATOM 694 N N . GLY A 1 91 ? 9.074 -7.966 -8.376 1.00 85.62 91 GLY A N 1
ATOM 695 C CA . GLY A 1 91 ? 8.631 -7.504 -9.684 1.00 85.62 91 GLY A CA 1
ATOM 696 C C . GLY A 1 91 ? 7.871 -6.175 -9.656 1.00 85.62 91 GLY A C 1
ATOM 697 O O . GLY A 1 91 ? 7.267 -5.772 -8.657 1.00 85.62 91 GLY A O 1
ATOM 698 N N . LEU A 1 92 ? 7.857 -5.507 -10.814 1.00 85.25 92 LEU A N 1
ATOM 699 C CA . LEU A 1 92 ? 7.237 -4.190 -10.999 1.00 85.25 92 LEU A CA 1
ATOM 700 C C . LEU A 1 92 ? 5.728 -4.202 -10.712 1.00 85.25 92 LEU A C 1
ATOM 702 O O . LEU A 1 92 ? 5.214 -3.267 -10.105 1.00 85.25 92 LEU A O 1
ATOM 706 N N . GLU A 1 93 ? 5.020 -5.271 -11.095 1.00 86.25 93 GLU A N 1
ATOM 707 C CA . GLU A 1 93 ? 3.578 -5.404 -10.843 1.00 86.25 93 GLU A CA 1
ATOM 708 C C . GLU A 1 93 ? 3.261 -5.368 -9.342 1.00 86.25 93 GLU A C 1
ATOM 710 O O . GLU A 1 93 ? 2.390 -4.614 -8.909 1.00 86.25 93 GLU A O 1
ATOM 715 N N . TRP A 1 94 ? 3.992 -6.142 -8.536 1.00 88.50 94 TRP A N 1
ATOM 716 C CA . TRP A 1 94 ? 3.776 -6.187 -7.091 1.00 88.50 94 TRP A CA 1
ATOM 717 C C . TRP A 1 94 ? 4.138 -4.862 -6.426 1.00 88.50 94 TRP A C 1
ATOM 719 O O . TRP A 1 94 ? 3.386 -4.369 -5.590 1.00 88.50 94 TRP A O 1
ATOM 729 N N . HIS A 1 95 ? 5.249 -4.252 -6.839 1.00 88.50 95 HIS A N 1
ATOM 730 C CA . HIS A 1 95 ? 5.673 -2.952 -6.332 1.00 88.50 95 HIS A CA 1
ATOM 731 C C . HIS A 1 95 ? 4.604 -1.867 -6.556 1.00 88.50 95 HIS A C 1
ATOM 733 O O . HIS A 1 95 ? 4.240 -1.137 -5.630 1.00 88.50 95 HIS A O 1
ATOM 739 N N . LEU A 1 96 ? 4.044 -1.796 -7.768 1.00 87.88 96 LEU A N 1
ATOM 740 C CA . LEU A 1 96 ? 2.986 -0.841 -8.105 1.00 87.88 96 LEU A CA 1
ATOM 741 C C . LEU A 1 96 ? 1.679 -1.137 -7.362 1.00 87.88 96 LEU A C 1
ATOM 743 O O . LEU A 1 96 ? 1.015 -0.211 -6.894 1.00 87.88 96 LEU A O 1
ATOM 747 N N . LEU A 1 97 ? 1.330 -2.415 -7.198 1.00 89.44 97 LEU A N 1
ATOM 748 C CA . LEU A 1 97 ? 0.163 -2.822 -6.420 1.00 89.44 97 LEU A CA 1
ATOM 749 C C . LEU A 1 97 ? 0.299 -2.407 -4.946 1.00 89.44 97 LEU A C 1
ATOM 751 O O . LEU A 1 97 ? -0.609 -1.791 -4.392 1.00 89.44 97 LEU A O 1
ATOM 755 N N . CYS A 1 98 ? 1.453 -2.674 -4.332 1.00 90.69 98 CYS A N 1
ATOM 756 C CA . CYS A 1 98 ? 1.798 -2.270 -2.969 1.00 90.69 98 CYS A CA 1
ATOM 757 C C . CYS A 1 98 ? 1.698 -0.753 -2.764 1.00 90.69 98 CYS A C 1
ATOM 759 O O . CYS A 1 98 ? 1.138 -0.293 -1.763 1.00 90.69 98 CYS A O 1
ATOM 761 N N . ARG A 1 99 ? 2.167 0.037 -3.738 1.00 90.69 99 ARG A N 1
ATOM 762 C CA . ARG A 1 99 ? 2.038 1.500 -3.729 1.00 90.69 99 ARG A CA 1
ATOM 763 C C . ARG A 1 99 ? 0.574 1.946 -3.689 1.00 90.69 99 ARG A C 1
ATOM 765 O O . ARG A 1 99 ? 0.213 2.784 -2.861 1.00 90.69 99 ARG A O 1
ATOM 772 N N . GLU A 1 100 ? -0.279 1.384 -4.543 1.00 91.06 100 GLU A N 1
ATOM 773 C CA . GLU A 1 100 ? -1.701 1.748 -4.579 1.00 91.06 100 GLU A CA 1
ATOM 774 C C . GLU A 1 100 ? -2.463 1.263 -3.337 1.00 91.06 100 GLU A C 1
ATOM 776 O O . GLU A 1 100 ? -3.261 2.020 -2.780 1.00 91.06 100 GLU A O 1
ATOM 781 N N . ILE A 1 101 ? -2.181 0.054 -2.840 1.00 91.12 101 ILE A N 1
ATOM 782 C CA . ILE A 1 101 ? -2.732 -0.450 -1.570 1.00 91.12 101 ILE A CA 1
ATOM 783 C C . ILE A 1 101 ? -2.362 0.497 -0.426 1.00 91.12 101 ILE A C 1
ATOM 785 O O . ILE A 1 101 ? -3.233 0.945 0.321 1.00 91.12 101 ILE A O 1
ATOM 789 N N . THR A 1 102 ? -1.084 0.864 -0.320 1.00 92.56 102 THR A N 1
ATOM 790 C CA . THR A 1 102 ? -0.582 1.775 0.716 1.00 92.56 102 THR A CA 1
ATOM 791 C C . THR A 1 102 ? -1.265 3.140 0.646 1.00 92.56 102 THR A C 1
ATOM 793 O O . THR A 1 102 ? -1.599 3.714 1.683 1.00 92.56 102 THR A O 1
ATOM 796 N N . LYS A 1 103 ? -1.546 3.657 -0.555 1.00 92.25 103 LYS A N 1
ATOM 797 C CA . LYS A 1 103 ? -2.306 4.902 -0.737 1.00 92.25 103 LYS A CA 1
ATOM 798 C C . LYS A 1 103 ? -3.726 4.798 -0.168 1.00 92.25 103 LYS A C 1
ATOM 800 O O . LYS A 1 103 ? -4.158 5.702 0.544 1.00 92.25 103 LYS A O 1
ATOM 805 N N . GLN A 1 104 ? -4.432 3.696 -0.434 1.00 92.88 104 GLN A N 1
ATOM 806 C CA . GLN A 1 104 ? -5.782 3.472 0.102 1.00 92.88 104 GLN A CA 1
ATOM 807 C C . GLN A 1 104 ? -5.775 3.289 1.624 1.00 92.88 104 GLN A C 1
ATOM 809 O O . GLN A 1 104 ? -6.623 3.850 2.317 1.00 92.88 104 GLN A O 1
ATOM 814 N N . LEU A 1 105 ? -4.798 2.551 2.160 1.00 91.69 105 LEU A N 1
ATOM 815 C CA . LEU A 1 105 ? -4.652 2.349 3.603 1.00 91.69 105 LEU A CA 1
ATOM 816 C C . LEU A 1 105 ? -4.354 3.661 4.336 1.00 91.69 105 LEU A C 1
ATOM 818 O O . LEU A 1 105 ? -4.976 3.929 5.360 1.00 91.69 105 LEU A O 1
ATOM 822 N N . ASN A 1 106 ? -3.464 4.502 3.797 1.00 92.56 106 ASN A N 1
ATOM 823 C CA . ASN A 1 106 ? -3.197 5.827 4.360 1.00 92.56 106 ASN A CA 1
ATOM 824 C C . ASN A 1 106 ? -4.454 6.699 4.354 1.00 92.56 106 ASN A C 1
ATOM 826 O O . ASN A 1 106 ? -4.793 7.265 5.385 1.00 92.56 106 ASN A O 1
ATOM 830 N N . ALA A 1 107 ? -5.206 6.733 3.249 1.00 92.56 107 ALA A N 1
ATOM 831 C CA . ALA A 1 107 ? -6.456 7.492 3.181 1.00 92.56 107 ALA A CA 1
ATOM 832 C C . ALA A 1 107 ? -7.477 7.063 4.253 1.00 92.56 107 ALA A C 1
ATOM 834 O O . ALA A 1 107 ? -8.236 7.891 4.748 1.00 92.56 107 ALA A O 1
ATOM 835 N N . LYS A 1 108 ? -7.495 5.780 4.640 1.00 90.44 108 LYS A N 1
ATOM 836 C CA . LYS A 1 108 ? -8.323 5.298 5.757 1.00 90.44 108 LYS A CA 1
ATOM 837 C C . LYS A 1 108 ? -7.736 5.605 7.120 1.00 90.44 108 LYS A C 1
ATOM 839 O O . LYS A 1 108 ? -8.498 5.895 8.031 1.00 90.44 108 LYS A O 1
ATOM 844 N N . LEU A 1 109 ? -6.416 5.571 7.260 1.00 90.69 109 LEU A N 1
ATOM 845 C CA . LEU A 1 109 ? -5.737 5.928 8.499 1.00 90.69 109 LEU A CA 1
ATOM 846 C C . LEU A 1 109 ? -5.987 7.393 8.890 1.00 90.69 109 LEU A C 1
ATOM 848 O O . LEU A 1 109 ? -6.130 7.670 10.077 1.00 90.69 109 LEU A O 1
ATOM 852 N N . GLU A 1 110 ? -6.109 8.300 7.915 1.00 89.94 110 GLU A N 1
ATOM 853 C CA . GLU A 1 110 ? -6.462 9.712 8.147 1.00 89.94 110 GLU A CA 1
ATOM 854 C C . GLU A 1 110 ? -7.783 9.888 8.918 1.00 89.94 110 GLU A C 1
ATOM 856 O O . GLU A 1 110 ? -7.923 10.853 9.660 1.00 89.94 110 GLU A O 1
ATOM 861 N N . LEU A 1 111 ? -8.729 8.947 8.800 1.00 87.69 111 LEU A N 1
ATOM 862 C CA . LEU A 1 111 ? -10.006 8.985 9.531 1.00 87.69 111 LEU A CA 1
ATOM 863 C C . LEU A 1 111 ? -9.849 8.718 11.037 1.00 87.69 111 LEU A C 1
ATOM 865 O O . LEU A 1 111 ? -10.774 8.968 11.800 1.00 87.69 111 LEU A O 1
ATOM 869 N N . TYR A 1 112 ? -8.695 8.193 11.451 1.00 83.50 112 TYR A N 1
ATOM 870 C CA . TYR A 1 112 ? -8.377 7.817 12.830 1.00 83.50 112 TYR A CA 1
ATOM 871 C C . TYR A 1 112 ? -7.238 8.664 13.413 1.00 83.50 112 TYR A C 1
ATOM 873 O O . TYR A 1 112 ? -6.573 8.211 14.353 1.00 83.50 112 TYR A O 1
ATOM 881 N N . LYS A 1 113 ? -6.942 9.824 12.810 1.00 69.88 113 LYS A N 1
ATOM 882 C CA . LYS A 1 113 ? -5.865 10.721 13.245 1.00 69.88 113 LYS A CA 1
ATOM 883 C C . LYS A 1 113 ? -6.129 11.360 14.597 1.00 69.88 113 LYS A C 1
ATOM 885 O O . LYS A 1 113 ? -7.263 11.815 14.831 1.00 69.88 113 LYS A O 1
#